Protein AF-A0A8T5A3H4-F1 (afdb_monomer)

Foldseek 3Di:
DDPPPPPPDPDQDPVNVLVVCVVVDDPVVSVVSVVVSVVVVVVVLVVLVVVLVVCVVVLVVLVVLLVVLVVVLVVLVVCVVVVVDDPVVNCVPNVVSVVVNVVSVVVNVVSVVSNVVSPPPPPDD

Radius of gyration: 25.49 Å; Cα contacts (8 Å, |Δi|>4): 39; chains: 1; bounding box: 48×28×73 Å

Solvent-accessible surface area (backbone atoms only — not comparable to full-atom values): 7336 Å² total; per-residue (Å²): 133,86,81,78,78,72,78,76,73,89,70,80,48,70,66,62,55,48,60,75,41,48,93,79,46,56,72,68,58,47,49,53,54,50,52,51,51,51,53,54,49,50,56,51,50,52,52,53,50,51,52,53,62,69,46,48,63,58,54,53,51,51,55,50,51,47,52,53,48,51,54,49,46,51,53,49,51,49,38,38,76,72,63,76,42,52,71,69,57,42,50,67,57,41,51,60,51,51,54,50,46,53,53,48,55,51,53,50,50,57,51,50,54,50,51,52,60,72,64,50,77,75,88,80,127

Sequence (125 aa):
MKIVRETPKKQKTMDEILEVQKGKLTEEIYSEFRQKYLGMLDEKFKTLRSVTIGLEPYLEQIQEEIKKINVEIERVTVAYNLGEISEEEYIKICSPLQSRLAALKSKLRELEEIFEFLRKPIGII

Structure (mmCIF, N/CA/C/O backbone):
data_AF-A0A8T5A3H4-F1
#
_entry.id   AF-A0A8T5A3H4-F1
#
loop_
_atom_site.group_PDB
_atom_site.id
_atom_site.type_symbol
_atom_site.label_atom_id
_atom_site.label_alt_id
_atom_site.label_comp_id
_atom_site.label_asym_id
_atom_site.label_entity_id
_atom_site.label_seq_id
_atom_site.pdbx_PDB_ins_code
_atom_site.Cartn_x
_atom_site.Cartn_y
_atom_site.Cartn_z
_atom_site.occupancy
_atom_site.B_iso_or_equiv
_atom_site.auth_seq_id
_atom_site.auth_comp_id
_atom_site.auth_asym_id
_atom_site.auth_atom_id
_atom_site.pdbx_PDB_model_num
ATOM 1 N N . MET A 1 1 ? 6.431 16.147 3.554 1.00 38.28 1 MET A N 1
ATOM 2 C CA . MET A 1 1 ? 7.523 16.468 2.609 1.00 38.28 1 MET A CA 1
ATOM 3 C C . MET A 1 1 ? 6.875 16.733 1.252 1.00 38.28 1 MET A C 1
ATOM 5 O O . MET A 1 1 ? 6.175 15.856 0.770 1.00 38.28 1 MET A O 1
ATOM 9 N N . LYS A 1 2 ? 6.961 17.949 0.692 1.00 33.53 2 LYS A N 1
ATOM 10 C CA . LYS A 1 2 ? 6.382 18.242 -0.633 1.00 33.53 2 LYS A CA 1
ATOM 11 C C . LYS A 1 2 ? 7.355 17.730 -1.691 1.00 33.53 2 LYS A C 1
ATOM 13 O O . LYS A 1 2 ? 8.444 18.278 -1.812 1.00 33.53 2 LYS A O 1
ATOM 18 N N . ILE A 1 3 ? 6.977 16.693 -2.433 1.00 45.22 3 ILE A N 1
ATOM 19 C CA . ILE A 1 3 ? 7.700 16.312 -3.648 1.00 45.22 3 ILE A CA 1
ATOM 20 C C . ILE A 1 3 ? 7.449 17.441 -4.649 1.00 45.22 3 ILE A C 1
ATOM 22 O O . ILE A 1 3 ? 6.345 17.583 -5.175 1.00 45.22 3 ILE A O 1
ATOM 26 N N . VAL A 1 4 ? 8.448 18.300 -4.846 1.00 42.69 4 VAL A N 1
ATOM 27 C CA . VAL A 1 4 ? 8.444 19.288 -5.925 1.00 42.69 4 VAL A CA 1
ATOM 28 C C . VAL A 1 4 ? 8.485 18.491 -7.224 1.00 42.69 4 VAL A C 1
ATOM 30 O O . VAL A 1 4 ? 9.512 17.926 -7.586 1.00 42.69 4 VAL A O 1
ATOM 33 N N . ARG A 1 5 ? 7.334 18.373 -7.890 1.00 53.81 5 ARG A N 1
ATOM 34 C CA . ARG A 1 5 ? 7.243 17.796 -9.230 1.00 53.81 5 ARG A CA 1
ATOM 35 C 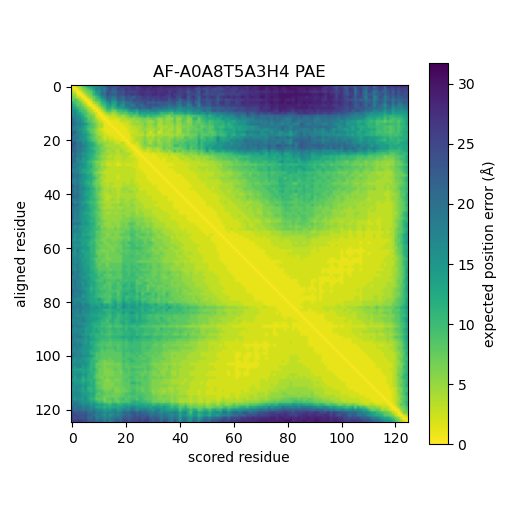C . ARG A 1 5 ? 7.759 18.852 -10.205 1.00 53.81 5 ARG A C 1
ATOM 37 O O . ARG A 1 5 ? 6.977 19.639 -10.728 1.00 53.81 5 ARG A O 1
ATOM 44 N N . GLU A 1 6 ? 9.072 18.914 -10.409 1.00 48.53 6 GLU A N 1
ATOM 45 C CA . GLU A 1 6 ? 9.596 19.557 -11.612 1.00 48.53 6 GLU A CA 1
ATOM 46 C C . GLU A 1 6 ? 9.028 18.794 -12.808 1.00 48.53 6 GLU A C 1
ATOM 48 O O . GLU A 1 6 ? 9.249 17.592 -12.950 1.00 48.53 6 GLU A O 1
ATOM 53 N N . THR A 1 7 ? 8.234 19.464 -13.643 1.00 42.84 7 THR A N 1
ATOM 54 C CA . THR A 1 7 ? 7.792 18.904 -14.922 1.00 42.84 7 THR A CA 1
ATOM 55 C C . THR A 1 7 ? 9.048 18.571 -15.727 1.00 42.84 7 THR A C 1
ATOM 57 O O . THR A 1 7 ? 9.778 19.504 -16.083 1.00 42.84 7 THR A O 1
ATOM 60 N N . PRO A 1 8 ? 9.352 17.290 -16.008 1.00 51.25 8 PRO A N 1
ATOM 61 C CA . PRO A 1 8 ? 10.544 16.963 -16.769 1.00 51.25 8 PRO A CA 1
ATOM 62 C C . PRO A 1 8 ? 10.400 17.598 -18.152 1.00 51.25 8 PRO A C 1
ATOM 64 O O . PRO A 1 8 ? 9.416 17.366 -18.859 1.00 51.25 8 PRO A O 1
ATOM 67 N N . LYS A 1 9 ? 11.367 18.443 -18.535 1.00 55.78 9 LYS A N 1
ATOM 68 C CA . LYS A 1 9 ? 11.497 18.903 -19.924 1.00 55.78 9 LYS A CA 1
ATOM 69 C C . LYS A 1 9 ? 11.485 17.655 -20.804 1.00 55.78 9 LYS A C 1
ATOM 71 O O . LYS A 1 9 ? 12.238 16.726 -20.522 1.00 55.78 9 LYS A O 1
ATOM 76 N N . LYS A 1 10 ? 10.626 17.615 -21.830 1.00 56.03 10 LYS A N 1
ATOM 77 C CA . LYS A 1 10 ? 10.495 16.452 -22.721 1.00 56.03 10 LYS A CA 1
ATOM 78 C C . LYS A 1 10 ? 11.848 16.194 -23.390 1.00 56.03 10 LYS A C 1
ATOM 80 O O . LYS A 1 10 ? 12.239 16.903 -24.315 1.00 56.03 10 LYS A O 1
ATOM 85 N N . GLN A 1 11 ? 12.595 15.243 -22.846 1.00 65.75 11 GLN A N 1
ATOM 86 C CA . GLN A 1 11 ? 13.916 14.876 -23.323 1.00 65.75 11 GLN A CA 1
ATOM 87 C C . GLN A 1 11 ? 13.728 13.855 -24.438 1.00 65.75 11 GLN A C 1
ATOM 89 O O . GLN A 1 11 ? 12.931 12.930 -24.280 1.00 65.75 11 GLN A O 1
ATOM 94 N N . LYS A 1 12 ? 14.404 14.060 -25.573 1.00 71.62 12 LYS A N 1
ATOM 95 C CA . LYS A 1 12 ? 14.263 13.152 -26.712 1.00 71.62 12 LYS A CA 1
ATOM 96 C C . LYS A 1 12 ? 14.707 11.746 -26.318 1.00 71.62 12 LYS A C 1
ATOM 98 O O . LYS A 1 12 ? 15.74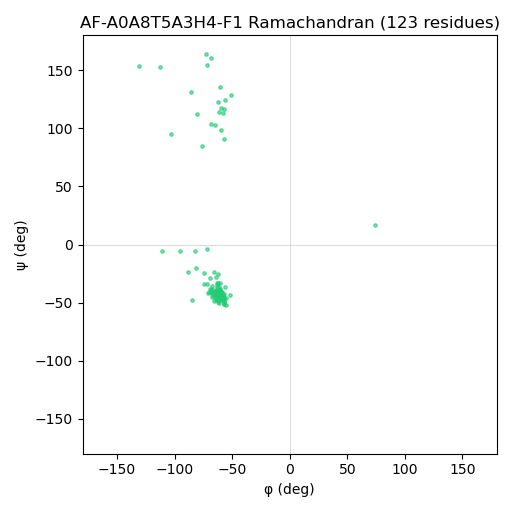6 11.600 -25.668 1.00 71.62 12 LYS A O 1
ATOM 103 N N . THR A 1 13 ? 13.936 10.734 -26.699 1.00 79.31 13 THR A N 1
ATOM 104 C CA . THR A 1 13 ? 14.316 9.334 -26.485 1.00 79.31 13 THR A CA 1
ATOM 105 C C . THR A 1 13 ? 15.505 8.969 -27.376 1.00 79.31 13 THR A C 1
ATOM 107 O O . THR A 1 13 ? 15.801 9.647 -28.363 1.00 79.31 13 THR A O 1
ATOM 110 N N . MET A 1 14 ? 16.216 7.894 -27.031 1.00 78.25 14 MET A N 1
ATOM 111 C CA . MET A 1 14 ? 17.317 7.409 -27.872 1.00 78.25 14 MET A CA 1
ATOM 112 C C . MET A 1 14 ? 16.817 6.962 -29.252 1.00 78.25 14 MET A C 1
ATOM 114 O O . MET A 1 14 ? 17.506 7.212 -30.237 1.00 78.25 14 MET A O 1
ATOM 118 N N . ASP A 1 15 ? 15.596 6.423 -29.341 1.00 75.12 15 ASP A N 1
ATOM 119 C CA . ASP A 1 15 ? 14.943 6.107 -30.617 1.00 75.12 15 ASP A CA 1
ATOM 120 C C . ASP A 1 15 ? 14.650 7.370 -31.444 1.00 75.12 15 ASP A C 1
ATOM 122 O O . ASP A 1 15 ? 14.971 7.418 -32.629 1.00 75.12 15 ASP A O 1
ATOM 126 N N . GLU A 1 16 ? 14.137 8.441 -30.825 1.00 80.31 16 GLU A N 1
ATOM 127 C CA . GLU A 1 1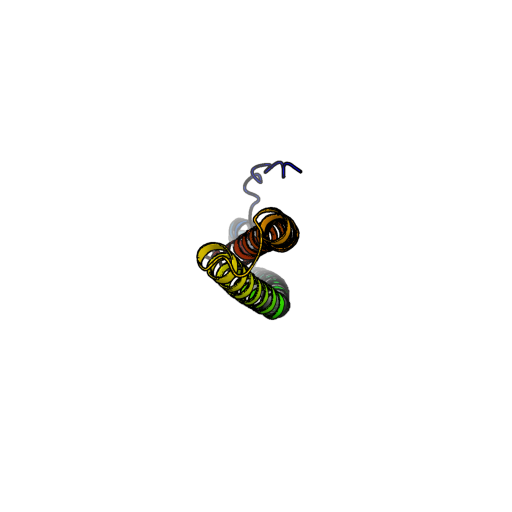6 ? 13.907 9.725 -31.508 1.00 80.31 16 GLU A CA 1
ATOM 128 C C . GLU A 1 16 ? 15.217 10.360 -32.005 1.00 80.31 16 GLU A C 1
ATOM 130 O O . GLU A 1 16 ? 15.246 11.007 -33.053 1.00 80.31 16 GLU A O 1
ATOM 135 N N . ILE A 1 17 ? 16.315 10.200 -31.259 1.00 83.25 17 ILE A N 1
ATOM 136 C CA . ILE A 1 17 ? 17.641 10.678 -31.670 1.00 83.25 17 ILE A CA 1
ATOM 137 C C . ILE A 1 17 ? 18.184 9.832 -32.830 1.00 83.25 17 ILE A C 1
ATOM 139 O O . ILE A 1 17 ? 18.744 10.397 -33.773 1.00 83.25 17 ILE A O 1
ATOM 143 N N . LEU A 1 18 ? 18.008 8.509 -32.780 1.00 84.00 18 LEU A N 1
ATOM 144 C CA . LEU A 1 18 ? 18.482 7.586 -33.810 1.00 84.00 18 LEU A CA 1
ATOM 145 C C . LEU A 1 18 ? 17.724 7.771 -35.134 1.00 84.00 18 LEU A C 1
ATOM 147 O O . LEU A 1 18 ? 18.351 7.815 -36.192 1.00 84.00 18 LEU A O 1
ATOM 151 N N . GLU A 1 19 ? 16.406 7.983 -35.087 1.00 84.12 19 GLU A N 1
ATOM 152 C CA . GLU A 1 19 ? 15.585 8.274 -36.273 1.00 84.12 19 GLU A CA 1
ATOM 153 C C . GLU A 1 19 ? 16.038 9.539 -37.011 1.00 84.12 19 GLU A C 1
ATOM 155 O O . GLU A 1 19 ? 16.151 9.550 -38.236 1.00 84.12 19 GLU A O 1
ATOM 160 N N . VAL A 1 20 ? 16.405 10.597 -36.280 1.00 87.00 20 VAL A N 1
ATOM 161 C CA . VAL A 1 20 ? 16.936 11.834 -36.883 1.00 87.00 20 VAL A CA 1
ATOM 162 C C . VAL A 1 20 ? 18.246 11.589 -37.647 1.00 87.00 20 VAL A C 1
ATOM 164 O O . VAL A 1 20 ? 18.578 12.340 -38.568 1.00 87.00 20 VAL A O 1
ATOM 167 N N . GLN A 1 21 ? 19.004 10.551 -37.286 1.00 83.00 21 GLN A N 1
ATOM 168 C CA . GLN A 1 21 ? 20.270 10.209 -37.934 1.00 83.00 21 GLN A CA 1
ATOM 169 C C . GLN A 1 21 ? 20.142 9.151 -39.031 1.00 83.00 21 GLN A C 1
ATOM 171 O O . GLN A 1 21 ? 21.117 8.927 -39.745 1.00 83.00 21 GLN A O 1
ATOM 176 N N . LYS A 1 22 ? 18.960 8.561 -39.239 1.00 81.88 22 LYS A N 1
ATOM 177 C CA . LYS A 1 22 ? 18.747 7.452 -40.180 1.00 81.88 22 LYS A CA 1
ATOM 178 C C . LYS A 1 22 ? 19.270 7.733 -41.592 1.00 81.88 22 LYS A C 1
ATOM 180 O O . LYS A 1 22 ? 19.980 6.915 -42.154 1.00 81.88 22 LYS A O 1
ATOM 185 N N . GLY A 1 23 ? 19.023 8.931 -42.130 1.00 81.62 23 GLY A N 1
ATOM 186 C CA . GLY A 1 23 ? 19.503 9.331 -43.464 1.00 81.62 23 GLY A CA 1
ATOM 187 C C . GLY A 1 23 ? 21.015 9.591 -43.577 1.00 81.62 23 GLY A C 1
ATOM 188 O O . GLY A 1 23 ? 21.497 9.898 -44.663 1.00 81.62 23 GLY A O 1
ATOM 189 N N . LYS A 1 24 ? 21.759 9.522 -42.467 1.00 88.19 24 LYS A N 1
ATOM 190 C CA . LYS A 1 24 ? 23.218 9.724 -42.396 1.00 88.19 24 LYS A CA 1
ATOM 191 C C . LYS A 1 24 ? 23.980 8.436 -42.080 1.00 88.19 24 LYS A C 1
ATOM 193 O O . LYS A 1 24 ? 25.207 8.460 -42.050 1.00 88.19 24 LYS A O 1
ATOM 198 N N . LEU A 1 25 ? 23.266 7.348 -41.805 1.00 88.38 25 LEU A N 1
ATOM 199 C CA . LEU A 1 25 ? 23.825 6.063 -41.410 1.00 88.38 25 LEU A CA 1
ATOM 200 C C . LEU A 1 25 ? 23.566 5.038 -42.512 1.00 88.38 25 LEU A C 1
ATOM 202 O O . LEU A 1 25 ? 22.593 5.137 -43.257 1.00 88.38 25 LEU A O 1
ATOM 206 N N . THR A 1 26 ? 24.435 4.038 -42.608 1.00 91.25 26 THR A N 1
ATOM 207 C CA . THR A 1 26 ? 24.099 2.825 -43.353 1.00 91.25 26 THR A CA 1
ATOM 208 C C . THR A 1 26 ? 23.058 2.028 -42.565 1.00 91.25 26 THR A C 1
ATOM 210 O O . THR A 1 26 ? 22.997 2.120 -41.336 1.00 91.25 26 THR A O 1
ATOM 213 N N . GLU A 1 27 ? 22.259 1.216 -43.258 1.00 88.88 27 GLU A N 1
ATOM 214 C CA . GLU A 1 27 ? 21.263 0.342 -42.616 1.00 88.88 27 GLU A CA 1
ATOM 215 C C . GLU A 1 27 ? 21.893 -0.588 -41.568 1.00 88.88 27 GLU A C 1
ATOM 217 O O . GLU A 1 27 ? 21.315 -0.814 -40.507 1.00 88.88 27 GLU A O 1
ATOM 222 N N . GLU A 1 28 ? 23.110 -1.073 -41.827 1.00 90.00 28 GLU A N 1
ATOM 223 C CA . GLU A 1 28 ? 23.854 -1.933 -40.903 1.00 90.00 28 GLU A CA 1
ATOM 224 C C . GLU A 1 28 ? 24.156 -1.220 -39.575 1.00 90.00 28 GLU A C 1
ATOM 226 O O . GLU A 1 28 ? 23.814 -1.730 -38.507 1.00 90.00 28 GLU A O 1
ATOM 231 N N . ILE A 1 29 ? 24.694 0.004 -39.636 1.00 90.62 29 ILE A N 1
ATOM 232 C CA . ILE A 1 29 ? 25.006 0.800 -38.441 1.00 90.62 29 ILE A CA 1
ATOM 233 C C . ILE A 1 29 ? 23.724 1.233 -37.726 1.00 90.62 29 ILE A C 1
ATOM 235 O O . ILE A 1 29 ? 23.635 1.154 -36.503 1.00 90.62 29 ILE A O 1
ATOM 239 N N . TYR A 1 30 ? 22.697 1.659 -38.464 1.00 88.38 30 TYR A N 1
ATOM 240 C CA . TYR A 1 30 ? 21.4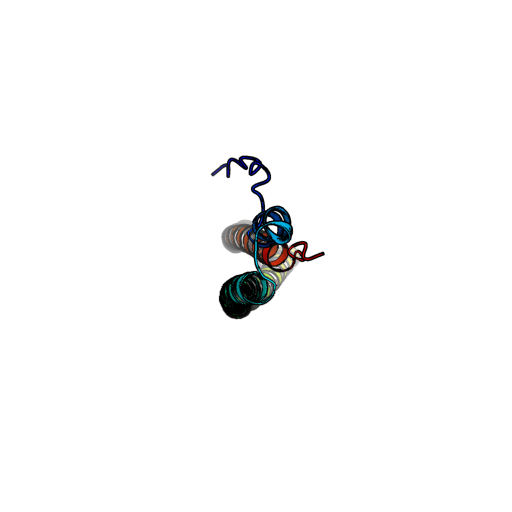11 2.009 -37.862 1.00 88.38 30 TYR A CA 1
ATOM 241 C C . TYR A 1 30 ? 20.802 0.812 -37.103 1.00 88.38 30 TYR A C 1
ATOM 243 O O . TYR A 1 30 ? 20.368 0.963 -35.958 1.00 88.38 30 TYR A O 1
ATOM 251 N N . SER A 1 31 ? 20.827 -0.387 -37.696 1.00 89.06 31 SER A N 1
ATOM 252 C CA . SER A 1 31 ? 20.323 -1.613 -37.071 1.00 89.06 31 SER A CA 1
ATOM 253 C C . SER A 1 31 ? 21.107 -1.995 -35.811 1.00 89.06 31 SER A C 1
ATOM 255 O O . SER A 1 31 ? 20.489 -2.341 -34.802 1.00 89.06 31 SER A O 1
ATOM 257 N N . GLU A 1 32 ? 22.440 -1.896 -35.830 1.00 91.69 32 GLU A N 1
ATOM 258 C CA . GLU A 1 32 ? 23.294 -2.169 -34.663 1.00 91.69 32 GLU A CA 1
ATOM 259 C C . GLU A 1 32 ? 22.903 -1.289 -33.464 1.00 91.69 32 GLU A C 1
ATOM 261 O O . GLU A 1 32 ? 22.628 -1.784 -32.366 1.00 91.69 32 GLU A O 1
ATOM 266 N N . PHE A 1 33 ? 22.813 0.027 -33.677 1.00 90.38 33 PHE A N 1
ATOM 267 C CA . PHE A 1 33 ? 22.458 0.967 -32.614 1.00 90.38 33 PHE A CA 1
ATOM 268 C C . PHE A 1 33 ? 21.015 0.783 -32.143 1.00 90.38 33 PHE A C 1
ATOM 270 O O . PHE A 1 33 ? 20.758 0.823 -30.938 1.00 90.38 33 PHE A O 1
ATOM 277 N N . ARG A 1 34 ? 20.079 0.507 -33.058 1.00 87.88 34 ARG A N 1
ATOM 278 C CA . ARG A 1 34 ? 18.688 0.204 -32.702 1.00 87.88 34 ARG A CA 1
ATOM 279 C C . ARG A 1 34 ? 18.602 -1.025 -31.800 1.00 87.88 34 ARG A C 1
ATOM 281 O O . ARG A 1 34 ? 17.946 -0.978 -30.762 1.00 87.88 34 ARG A O 1
ATOM 288 N N . GLN A 1 35 ? 19.290 -2.111 -32.151 1.00 90.38 35 GLN A N 1
ATOM 289 C CA . GLN A 1 35 ? 19.339 -3.320 -31.324 1.00 90.38 35 GLN A CA 1
ATOM 290 C C . GLN A 1 35 ? 19.958 -3.047 -29.952 1.00 90.38 35 GLN A C 1
ATOM 292 O O . GLN A 1 35 ? 19.421 -3.492 -28.937 1.00 90.38 35 GLN A O 1
ATOM 297 N N . LYS A 1 36 ? 21.042 -2.266 -29.901 1.00 90.56 36 LYS A N 1
ATOM 298 C CA . LYS A 1 36 ? 21.671 -1.856 -28.642 1.00 90.56 36 LYS A CA 1
ATOM 299 C C . LYS A 1 36 ? 20.694 -1.108 -27.732 1.00 90.56 36 LYS A C 1
ATOM 301 O O . LYS A 1 36 ? 20.607 -1.430 -26.547 1.00 90.56 36 LYS A O 1
ATOM 306 N N . TYR A 1 37 ? 19.951 -0.133 -28.258 1.00 87.81 37 TYR A N 1
ATOM 307 C CA . TYR A 1 37 ? 18.996 0.639 -27.457 1.00 87.81 37 TYR A CA 1
ATOM 308 C C . TYR A 1 37 ? 17.796 -0.192 -27.008 1.00 87.81 37 TYR A C 1
ATOM 310 O O . TYR A 1 37 ? 17.398 -0.083 -25.848 1.00 87.81 37 TYR A O 1
ATOM 318 N N . LEU A 1 38 ? 17.288 -1.083 -27.863 1.00 86.94 38 LEU A N 1
ATOM 319 C CA . LEU A 1 38 ? 16.254 -2.045 -27.475 1.00 86.94 38 LEU A CA 1
ATOM 320 C C . LEU A 1 38 ? 16.730 -2.968 -26.349 1.00 86.94 38 LEU A C 1
ATOM 322 O O . LEU A 1 38 ? 15.996 -3.177 -25.387 1.00 86.94 38 LEU A O 1
ATOM 326 N N . GLY A 1 39 ? 17.968 -3.465 -26.418 1.00 90.00 39 GLY A N 1
ATOM 327 C CA . GLY A 1 39 ? 18.557 -4.272 -25.348 1.00 90.00 39 GLY A CA 1
ATOM 328 C C . GLY A 1 39 ? 18.678 -3.501 -24.030 1.00 90.00 39 GLY A C 1
ATOM 329 O O . GLY A 1 39 ? 18.308 -4.007 -22.974 1.00 90.00 39 GLY A O 1
ATOM 330 N N . MET A 1 40 ? 19.126 -2.242 -24.078 1.00 90.00 40 MET A N 1
ATOM 331 C CA . MET A 1 40 ? 19.173 -1.384 -22.887 1.00 90.00 40 MET A CA 1
ATOM 332 C C . MET A 1 40 ? 17.780 -1.147 -22.293 1.00 90.00 40 MET A C 1
ATOM 334 O O . MET A 1 40 ? 17.630 -1.131 -21.071 1.00 90.00 40 MET A O 1
ATOM 338 N N . LEU A 1 41 ? 16.774 -0.950 -23.144 1.00 85.75 41 LEU A N 1
ATOM 339 C CA . LEU A 1 41 ? 15.395 -0.730 -22.730 1.00 85.75 41 LEU A CA 1
ATOM 340 C C . LEU A 1 41 ? 14.802 -1.985 -22.068 1.00 85.75 41 LEU A C 1
ATOM 342 O O . LEU A 1 41 ? 14.206 -1.877 -20.997 1.00 85.75 41 LEU A O 1
ATOM 346 N N . ASP A 1 42 ? 15.027 -3.165 -22.649 1.00 87.38 42 ASP A N 1
ATOM 347 C CA . ASP A 1 42 ? 14.603 -4.455 -22.091 1.00 87.38 42 ASP A CA 1
ATOM 348 C C . ASP A 1 42 ? 15.181 -4.691 -20.684 1.00 87.38 42 ASP A C 1
ATOM 350 O O . ASP A 1 42 ? 14.451 -5.014 -19.747 1.00 87.38 42 ASP A O 1
ATOM 354 N N . GLU A 1 43 ? 16.470 -4.413 -20.478 1.00 91.75 43 GLU A N 1
ATOM 355 C CA . GLU A 1 43 ? 17.105 -4.526 -19.156 1.00 91.75 43 GLU A CA 1
ATOM 356 C C . GLU A 1 43 ? 16.508 -3.558 -18.117 1.00 91.75 43 GLU A C 1
ATOM 358 O O . GLU A 1 43 ? 16.317 -3.906 -16.942 1.00 91.75 43 GLU A O 1
ATOM 363 N N . LYS A 1 44 ? 16.136 -2.340 -18.538 1.00 88.38 44 LYS A N 1
ATOM 364 C CA . LYS A 1 44 ? 15.420 -1.399 -17.663 1.00 88.38 44 LYS A CA 1
ATOM 365 C C . LYS A 1 44 ? 14.020 -1.904 -17.329 1.00 88.38 44 LYS A C 1
ATOM 367 O O . LYS A 1 44 ? 13.623 -1.824 -16.166 1.00 88.3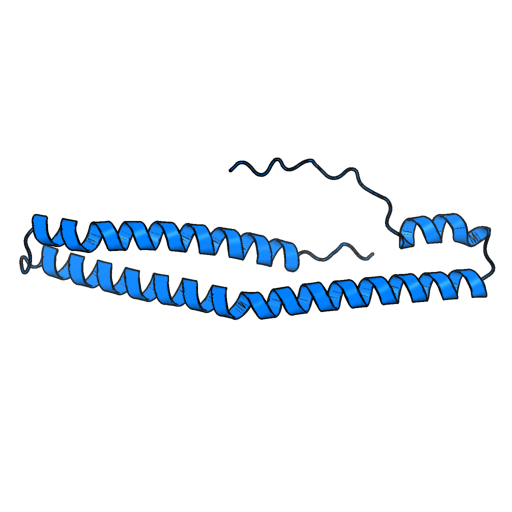8 44 LYS A O 1
ATOM 372 N N . PHE A 1 45 ? 13.304 -2.480 -18.291 1.00 85.69 45 PHE A N 1
ATOM 373 C CA . PHE A 1 45 ? 11.995 -3.084 -18.046 1.00 85.69 45 PHE A CA 1
ATOM 374 C C . PHE A 1 45 ? 12.063 -4.284 -17.106 1.00 85.69 45 PHE A C 1
ATOM 376 O O . PHE A 1 45 ? 11.235 -4.383 -16.200 1.00 85.69 45 PHE A O 1
ATOM 383 N N . LYS A 1 46 ? 13.065 -5.159 -17.246 1.00 89.12 46 LYS A N 1
ATOM 384 C CA . LYS A 1 46 ? 13.295 -6.267 -16.304 1.00 89.12 46 LYS A CA 1
ATOM 385 C C . LYS A 1 46 ? 13.494 -5.759 -14.882 1.00 89.12 46 LYS A C 1
ATOM 387 O O . LYS A 1 46 ? 12.887 -6.293 -13.957 1.00 89.12 46 LYS A O 1
ATOM 392 N N . THR A 1 47 ? 14.277 -4.692 -14.718 1.00 90.88 47 THR A N 1
ATOM 393 C CA . THR A 1 47 ? 14.475 -4.043 -13.413 1.00 90.88 47 THR A CA 1
ATOM 394 C C . THR A 1 47 ? 13.171 -3.464 -12.854 1.00 90.88 47 THR A C 1
ATOM 396 O O . THR A 1 47 ? 12.855 -3.660 -11.687 1.00 90.88 47 THR A O 1
ATOM 399 N N . LEU A 1 48 ? 12.371 -2.773 -13.670 1.00 87.38 48 LEU A N 1
ATOM 400 C CA . LEU A 1 48 ? 11.079 -2.238 -13.217 1.00 87.38 48 LEU A CA 1
ATOM 401 C C . LEU A 1 48 ? 10.105 -3.355 -12.823 1.00 87.38 48 LEU A C 1
ATOM 403 O O . LEU A 1 48 ? 9.402 -3.252 -11.816 1.00 87.38 48 LEU A O 1
ATOM 407 N N . ARG A 1 49 ? 10.089 -4.451 -13.587 1.00 86.50 49 ARG A N 1
ATOM 408 C CA . ARG A 1 49 ? 9.258 -5.620 -13.299 1.00 86.50 49 ARG A CA 1
ATOM 409 C C . ARG A 1 49 ? 9.677 -6.305 -12.002 1.00 86.50 49 ARG A C 1
ATOM 411 O O . ARG A 1 49 ? 8.807 -6.655 -11.213 1.00 86.50 49 ARG A O 1
ATOM 418 N N . SER A 1 50 ? 10.977 -6.474 -11.757 1.00 89.75 50 SER A N 1
ATOM 419 C CA . SER A 1 50 ? 11.457 -7.078 -10.511 1.00 89.75 50 SER A CA 1
ATOM 420 C C . SER A 1 50 ? 11.114 -6.220 -9.293 1.00 89.75 50 SER A C 1
ATOM 422 O O . SER A 1 50 ? 10.682 -6.764 -8.281 1.00 89.75 50 SER A O 1
ATOM 424 N N . VAL A 1 51 ? 11.205 -4.890 -9.408 1.00 89.50 51 VAL A N 1
ATOM 425 C CA . VAL A 1 51 ? 10.744 -3.962 -8.362 1.00 89.50 51 VAL A CA 1
ATOM 426 C C . VAL A 1 51 ? 9.240 -4.104 -8.126 1.00 89.50 51 VAL A C 1
ATOM 428 O O . VAL A 1 51 ? 8.818 -4.197 -6.980 1.00 89.50 51 VAL A O 1
ATOM 431 N N . THR A 1 52 ? 8.438 -4.176 -9.192 1.00 89.19 52 THR A N 1
ATOM 432 C CA . THR A 1 52 ? 6.978 -4.359 -9.094 1.00 89.19 52 THR A CA 1
ATOM 433 C C . THR A 1 52 ? 6.634 -5.630 -8.313 1.00 89.19 52 THR A C 1
ATOM 435 O O . THR A 1 52 ? 5.898 -5.564 -7.334 1.00 89.19 52 THR A O 1
ATOM 438 N N . ILE A 1 53 ? 7.231 -6.764 -8.693 1.00 89.50 53 ILE A N 1
ATOM 439 C CA . ILE A 1 53 ? 7.036 -8.061 -8.023 1.00 89.50 53 ILE A CA 1
ATOM 440 C C . ILE A 1 53 ? 7.516 -8.001 -6.567 1.00 89.50 53 ILE A C 1
ATOM 442 O O . ILE A 1 53 ? 6.862 -8.521 -5.670 1.00 89.50 53 ILE A O 1
ATOM 446 N N . GLY A 1 54 ? 8.647 -7.340 -6.306 1.00 91.62 54 GLY A N 1
ATOM 447 C CA . GLY A 1 54 ? 9.179 -7.185 -4.951 1.00 91.62 54 GLY A CA 1
ATOM 448 C C . GLY A 1 54 ? 8.291 -6.344 -4.029 1.00 91.62 54 GLY A C 1
ATOM 449 O O . GLY A 1 54 ? 8.362 -6.503 -2.813 1.00 91.62 54 GLY A O 1
ATOM 450 N N . LEU A 1 55 ? 7.451 -5.467 -4.586 1.00 91.81 55 LEU A N 1
ATOM 451 C CA . LEU A 1 55 ? 6.542 -4.605 -3.830 1.00 91.81 55 LEU A CA 1
ATOM 452 C C . LEU A 1 55 ? 5.179 -5.251 -3.534 1.00 91.81 55 LEU A C 1
ATOM 454 O O . LEU A 1 55 ? 4.530 -4.856 -2.564 1.00 91.81 55 LEU A O 1
ATOM 458 N N . GLU A 1 56 ? 4.746 -6.240 -4.322 1.00 91.62 56 GLU A N 1
ATOM 459 C CA . GLU A 1 56 ? 3.436 -6.900 -4.173 1.00 91.62 56 GLU A CA 1
ATOM 460 C C . GLU A 1 56 ? 3.194 -7.487 -2.769 1.00 91.62 56 GLU A C 1
ATOM 462 O O . GLU A 1 56 ? 2.150 -7.185 -2.187 1.00 91.62 56 GLU A O 1
ATOM 467 N N . PRO A 1 57 ? 4.144 -8.210 -2.140 1.00 95.31 57 PRO A N 1
ATOM 468 C CA . PRO A 1 57 ? 3.925 -8.760 -0.801 1.00 95.31 57 PRO A CA 1
ATOM 469 C C . PRO A 1 57 ? 3.655 -7.686 0.258 1.00 95.31 57 PRO A C 1
ATOM 471 O O . PRO A 1 57 ? 2.888 -7.904 1.194 1.00 95.31 57 PRO A O 1
ATOM 474 N N . TYR A 1 58 ? 4.267 -6.506 0.125 1.00 93.69 58 TYR A N 1
ATOM 475 C CA . TYR A 1 58 ? 4.053 -5.406 1.066 1.00 93.69 58 TYR A CA 1
ATOM 476 C C . TYR A 1 58 ? 2.663 -4.787 0.912 1.00 93.69 58 TYR A C 1
ATOM 478 O O . TYR A 1 58 ? 2.066 -4.375 1.907 1.00 93.69 58 TYR A O 1
ATOM 486 N N . LEU A 1 59 ? 2.129 -4.751 -0.314 1.00 93.81 59 LEU A N 1
ATOM 487 C CA . LEU A 1 59 ? 0.759 -4.315 -0.572 1.00 93.81 59 LEU A CA 1
ATOM 488 C C . LEU A 1 59 ? -0.237 -5.229 0.145 1.00 93.81 59 LEU A C 1
ATOM 490 O O . LEU A 1 59 ? -1.091 -4.744 0.889 1.00 93.81 59 LEU A O 1
ATOM 494 N N . GLU A 1 60 ? -0.077 -6.540 -0.032 1.00 94.88 60 GLU A N 1
ATOM 495 C CA . GLU A 1 60 ? -0.928 -7.550 0.600 1.00 94.88 60 GLU A CA 1
ATOM 496 C C . GLU A 1 60 ? -0.854 -7.470 2.130 1.00 94.88 60 GLU A C 1
ATOM 498 O O . GLU A 1 60 ? -1.888 -7.426 2.800 1.00 94.88 60 GLU A O 1
ATOM 503 N N . GLN A 1 61 ? 0.355 -7.353 2.691 1.00 96.75 61 GLN A N 1
ATOM 504 C CA . GLN A 1 61 ? 0.558 -7.224 4.137 1.00 96.75 61 GLN A CA 1
ATOM 505 C C . GLN A 1 61 ? -0.140 -5.990 4.719 1.00 96.75 61 GLN A C 1
ATOM 507 O O . GLN A 1 61 ? -0.830 -6.096 5.735 1.00 96.75 61 GLN A O 1
ATOM 512 N N . ILE A 1 62 ? -0.001 -4.822 4.079 1.00 97.50 62 ILE A N 1
ATOM 513 C CA . ILE A 1 62 ? -0.644 -3.586 4.547 1.00 97.50 62 ILE A CA 1
ATOM 514 C C . ILE A 1 62 ? -2.170 -3.724 4.497 1.00 97.50 62 ILE A C 1
ATOM 516 O O . ILE A 1 62 ? -2.854 -3.340 5.449 1.00 97.50 62 ILE A O 1
ATOM 520 N N . GLN A 1 63 ? -2.713 -4.282 3.413 1.00 97.81 63 GLN A N 1
ATOM 521 C CA . GLN A 1 63 ? -4.154 -4.497 3.269 1.00 97.81 63 GLN A CA 1
ATOM 522 C C . GLN A 1 63 ? -4.698 -5.465 4.328 1.00 97.81 63 GLN A C 1
ATOM 524 O O . GLN A 1 63 ? -5.746 -5.204 4.929 1.00 97.81 63 GLN A O 1
ATOM 529 N N . GLU A 1 64 ? -3.980 -6.554 4.603 1.00 98.19 64 GLU A N 1
ATOM 530 C CA . GLU A 1 64 ? -4.370 -7.522 5.625 1.00 98.19 64 GLU A CA 1
ATOM 531 C C . GLU A 1 64 ? -4.319 -6.913 7.034 1.00 98.19 64 GLU A C 1
ATOM 533 O O . GLU A 1 64 ? -5.239 -7.105 7.834 1.00 98.19 64 GLU A O 1
ATOM 538 N N . GLU A 1 65 ? -3.284 -6.131 7.340 1.00 98.19 65 GLU A N 1
ATOM 539 C CA . GLU A 1 65 ? -3.150 -5.451 8.628 1.00 98.19 65 GLU A CA 1
ATOM 540 C C . GLU A 1 65 ? -4.260 -4.411 8.844 1.00 98.19 65 GLU A C 1
ATOM 542 O O . GLU A 1 65 ? -4.870 -4.370 9.915 1.00 98.19 65 GLU A O 1
ATOM 547 N N . ILE A 1 66 ? -4.596 -3.633 7.809 1.00 98.50 66 ILE A N 1
ATOM 548 C CA . ILE A 1 66 ? -5.746 -2.716 7.818 1.00 98.50 66 ILE A CA 1
ATOM 549 C C . ILE A 1 66 ?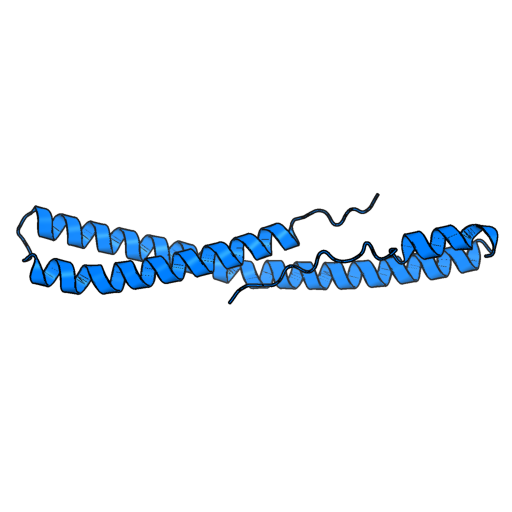 -7.038 -3.478 8.125 1.00 98.50 66 ILE A C 1
ATOM 551 O O . ILE A 1 66 ? -7.820 -3.044 8.974 1.00 98.50 66 ILE A O 1
ATOM 555 N N . LYS A 1 67 ? -7.264 -4.622 7.467 1.00 98.50 67 LYS A N 1
ATOM 556 C CA . LYS A 1 67 ? -8.454 -5.452 7.694 1.00 98.50 67 LYS A CA 1
ATOM 557 C C . LYS A 1 67 ? -8.527 -5.943 9.141 1.00 98.50 67 LYS A C 1
ATOM 559 O O . LYS A 1 67 ? -9.584 -5.830 9.756 1.00 98.50 67 LYS A O 1
ATOM 564 N N . LYS A 1 68 ? -7.417 -6.441 9.696 1.00 98.44 68 LYS A N 1
ATOM 565 C CA . LYS A 1 68 ? -7.335 -6.902 11.095 1.00 98.44 68 LYS A CA 1
ATOM 566 C C . LYS A 1 68 ? -7.652 -5.778 12.080 1.00 98.44 68 LYS A C 1
ATOM 568 O O . LYS A 1 68 ? -8.464 -5.976 12.978 1.00 98.44 68 LYS A O 1
ATOM 573 N N . ILE A 1 69 ? -7.069 -4.595 11.884 1.00 98.38 69 ILE A N 1
ATOM 574 C CA . ILE A 1 69 ? -7.317 -3.437 12.756 1.00 98.38 69 ILE A CA 1
ATOM 575 C C . ILE A 1 69 ? -8.775 -2.979 12.675 1.00 98.38 69 ILE A C 1
ATOM 577 O O . ILE A 1 69 ? -9.360 -2.673 13.707 1.00 98.38 69 ILE A O 1
ATOM 581 N N . ASN A 1 70 ? -9.381 -2.956 11.484 1.00 98.44 70 ASN A N 1
ATOM 582 C CA . ASN A 1 70 ? -10.793 -2.589 11.344 1.00 98.44 70 ASN A CA 1
ATOM 583 C C . ASN A 1 70 ? -11.710 -3.545 12.118 1.00 98.44 70 ASN A C 1
ATOM 585 O O . ASN A 1 70 ? -12.594 -3.078 12.827 1.00 98.44 70 ASN A O 1
ATOM 589 N N . VAL A 1 71 ? -11.467 -4.858 12.020 1.00 98.44 71 VAL A N 1
ATOM 590 C CA . VAL A 1 71 ? -12.224 -5.867 12.780 1.00 98.44 71 VAL A CA 1
ATOM 591 C C . VAL A 1 71 ? -12.062 -5.655 14.283 1.00 98.44 71 VAL A C 1
ATOM 593 O O . VAL A 1 71 ? -13.029 -5.796 15.022 1.00 98.44 71 VAL A O 1
ATOM 596 N N . GLU A 1 72 ? -10.858 -5.321 14.748 1.00 98.25 72 GLU A N 1
ATOM 597 C CA . GLU A 1 72 ? -10.616 -5.067 16.170 1.00 98.25 72 GLU A CA 1
ATOM 598 C C . GLU A 1 72 ? -11.335 -3.805 16.658 1.00 98.25 72 GLU A C 1
ATOM 600 O O . GLU A 1 72 ? -12.003 -3.839 17.687 1.00 98.25 72 GLU A O 1
ATOM 605 N N . ILE A 1 73 ? -11.266 -2.713 15.889 1.00 98.12 73 ILE A N 1
ATOM 606 C CA . ILE A 1 73 ? -12.007 -1.481 16.188 1.00 98.12 73 ILE A CA 1
ATOM 607 C C . ILE A 1 73 ? -13.505 -1.778 16.274 1.00 98.12 73 ILE A C 1
ATOM 609 O O . ILE A 1 73 ? -14.135 -1.389 17.248 1.00 98.12 73 ILE A O 1
ATOM 613 N N . GLU A 1 74 ? -14.062 -2.497 15.297 1.00 98.25 74 GLU A N 1
ATOM 614 C CA . GLU A 1 74 ? -15.478 -2.874 15.288 1.00 98.25 74 GLU A CA 1
ATOM 615 C C . GLU A 1 74 ? -15.857 -3.673 16.540 1.00 98.25 74 GLU A C 1
ATOM 617 O O . GLU A 1 74 ? -16.854 -3.366 17.192 1.00 98.25 74 GLU A O 1
ATOM 622 N N . ARG A 1 75 ? -15.024 -4.644 16.928 1.00 98.31 75 ARG A N 1
ATOM 623 C CA . ARG A 1 75 ? -15.232 -5.469 18.124 1.00 98.31 75 ARG A CA 1
ATOM 624 C C . ARG A 1 75 ? -15.300 -4.621 19.397 1.00 98.31 75 ARG A C 1
ATOM 626 O O . ARG A 1 75 ? -16.221 -4.780 20.195 1.00 98.31 75 ARG A O 1
ATOM 633 N N . VAL A 1 76 ? -14.356 -3.695 19.555 1.00 98.06 76 VAL A N 1
ATOM 634 C CA . VAL A 1 76 ? -14.272 -2.794 20.714 1.00 98.06 76 VAL A CA 1
ATOM 635 C C . VAL A 1 76 ? -15.432 -1.791 20.719 1.00 98.06 76 VAL A C 1
ATOM 637 O O . VAL A 1 76 ? -16.018 -1.532 21.768 1.00 98.06 76 VAL A O 1
ATOM 640 N N . THR A 1 77 ? -15.828 -1.275 19.552 1.00 97.81 77 THR A N 1
ATOM 641 C CA . THR A 1 77 ? -17.011 -0.413 19.410 1.00 97.81 77 THR A CA 1
ATOM 642 C C . THR A 1 77 ? -18.295 -1.141 19.801 1.00 97.81 77 THR A C 1
ATOM 644 O O . THR A 1 77 ? -19.134 -0.559 20.485 1.00 97.81 77 THR A O 1
ATOM 647 N N . VAL A 1 78 ? -18.460 -2.409 19.413 1.00 98.50 78 VAL A N 1
ATOM 648 C CA . VAL A 1 78 ? -19.622 -3.212 19.822 1.00 98.50 78 VAL A CA 1
ATOM 649 C C . VAL A 1 78 ? -19.635 -3.425 21.336 1.00 98.50 78 VAL A C 1
ATOM 651 O O . VAL A 1 78 ? -20.667 -3.173 21.951 1.00 98.50 78 VAL A O 1
ATOM 654 N N . ALA A 1 79 ? -18.506 -3.802 21.946 1.00 98.31 79 ALA A N 1
ATOM 655 C CA . ALA A 1 79 ? -18.407 -3.969 23.401 1.00 98.31 79 ALA A CA 1
ATOM 656 C C . ALA A 1 79 ? -18.796 -2.684 24.155 1.00 98.31 79 ALA A C 1
ATOM 658 O O . ALA A 1 79 ? -19.562 -2.728 25.117 1.00 98.31 79 ALA A O 1
ATOM 659 N N . TYR A 1 80 ? -18.341 -1.523 23.673 1.00 98.31 80 TYR A N 1
ATOM 660 C CA . TYR A 1 80 ? -18.726 -0.226 24.231 1.00 98.31 80 TYR A CA 1
ATOM 661 C C . TYR A 1 80 ? -20.231 0.043 24.098 1.00 98.31 80 TYR A C 1
ATOM 663 O O . TYR A 1 80 ? -20.888 0.391 25.075 1.00 98.31 80 TYR A O 1
ATOM 671 N N . ASN A 1 81 ? -20.803 -0.178 22.912 1.00 97.75 81 ASN A N 1
ATOM 672 C CA . ASN A 1 81 ? -22.231 0.041 22.665 1.00 97.75 81 ASN A CA 1
ATOM 673 C C . ASN A 1 81 ? -23.136 -0.886 23.494 1.00 97.75 81 ASN A C 1
ATOM 675 O O . ASN A 1 81 ? -24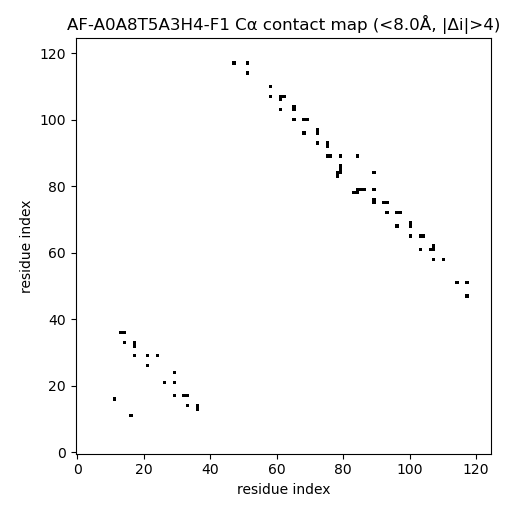.270 -0.521 23.798 1.00 97.75 81 ASN A O 1
ATOM 679 N N . LEU A 1 82 ? -22.647 -2.077 23.850 1.00 98.25 82 LEU A N 1
ATOM 680 C CA . LEU A 1 82 ? -23.327 -3.020 24.741 1.00 98.25 82 LEU A CA 1
ATOM 681 C C . LEU A 1 82 ? -23.127 -2.690 26.231 1.00 98.25 82 LEU A C 1
ATOM 683 O O . LEU A 1 82 ? -23.738 -3.334 27.081 1.00 98.25 82 LEU A O 1
ATOM 687 N N . GLY A 1 83 ? -22.302 -1.690 26.556 1.00 97.81 83 GLY A N 1
ATOM 688 C CA . GLY A 1 83 ? -21.974 -1.307 27.929 1.00 97.81 83 GLY A CA 1
ATOM 689 C C . GLY A 1 83 ? -21.023 -2.277 28.638 1.00 97.81 83 GLY A C 1
ATOM 690 O O . GLY A 1 83 ? -20.933 -2.240 29.862 1.00 97.81 83 GLY A O 1
ATOM 691 N N . GLU A 1 84 ? -20.328 -3.146 27.896 1.00 98.31 84 GLU A N 1
ATOM 692 C CA . GLU A 1 84 ? -19.354 -4.101 28.450 1.00 98.31 84 GLU A CA 1
ATOM 693 C C . GLU A 1 84 ? -18.045 -3.424 28.870 1.00 98.31 84 GLU A C 1
ATOM 695 O O . GLU A 1 84 ? -17.337 -3.935 29.736 1.00 98.31 84 GLU A O 1
ATOM 700 N N . ILE A 1 85 ? -17.728 -2.277 28.264 1.00 98.19 85 ILE A N 1
ATOM 701 C CA . ILE A 1 85 ? -16.564 -1.453 28.598 1.00 98.19 85 ILE A CA 1
ATOM 702 C C . ILE A 1 85 ? -16.970 0.007 28.779 1.00 98.19 85 ILE A C 1
ATOM 704 O O . ILE A 1 85 ? -17.942 0.482 28.186 1.00 98.19 85 ILE A O 1
ATOM 708 N N . SER A 1 86 ? -16.194 0.729 29.580 1.00 98.31 86 SER A N 1
ATOM 709 C CA . SER A 1 86 ? -16.366 2.168 29.773 1.00 98.31 86 SER A CA 1
ATOM 710 C C . SER A 1 86 ? -15.914 2.982 28.554 1.00 98.31 86 SER A C 1
ATOM 712 O O . SER A 1 86 ? -15.155 2.514 27.702 1.00 98.31 86 SER A O 1
ATOM 714 N N . GLU A 1 87 ? -16.333 4.247 28.495 1.00 97.69 87 GLU A N 1
ATOM 715 C CA . GLU A 1 87 ? -15.840 5.198 27.491 1.00 97.69 87 GLU A CA 1
ATOM 716 C C . GLU A 1 87 ? -14.319 5.401 27.599 1.00 97.69 87 GLU A C 1
ATOM 718 O O . GLU A 1 87 ? -13.624 5.473 26.586 1.00 97.69 87 GLU A O 1
ATOM 723 N N . GLU A 1 88 ? -13.776 5.432 28.820 1.00 97.88 88 GLU A N 1
ATOM 724 C CA . GLU A 1 88 ? -12.336 5.577 29.047 1.00 97.88 88 GLU A CA 1
ATOM 725 C C . GLU A 1 88 ? -11.550 4.388 28.468 1.00 97.88 88 GLU A C 1
ATOM 727 O O . GLU A 1 88 ? -10.555 4.579 27.762 1.00 97.88 88 GLU A O 1
ATOM 732 N N . GLU A 1 89 ? -12.018 3.158 28.700 1.00 97.44 89 GLU A N 1
ATOM 733 C CA . GLU A 1 89 ? -11.425 1.946 28.122 1.00 97.44 89 GLU A CA 1
ATOM 734 C C . GLU A 1 89 ? -11.558 1.918 26.601 1.00 97.44 89 GLU A C 1
ATOM 736 O O . GLU A 1 89 ? -10.580 1.627 25.905 1.00 97.44 89 GLU A O 1
ATOM 741 N N . TYR A 1 90 ? -12.730 2.287 26.078 1.00 98.06 90 TYR A N 1
ATOM 742 C CA . TYR A 1 90 ? -12.964 2.412 24.644 1.00 98.06 90 TYR A CA 1
ATOM 743 C C . TYR A 1 90 ? -11.952 3.365 23.998 1.00 98.06 90 TYR A C 1
ATOM 745 O O . TYR A 1 90 ? -11.251 2.986 23.057 1.00 98.06 90 TYR A O 1
ATOM 753 N N . ILE A 1 91 ? -11.800 4.581 24.535 1.00 97.75 91 ILE A N 1
ATOM 754 C CA . ILE A 1 91 ? -10.856 5.581 24.017 1.00 97.75 91 ILE A CA 1
ATOM 755 C C . ILE A 1 91 ? -9.421 5.059 24.099 1.00 97.75 91 ILE A C 1
ATOM 757 O O . ILE A 1 91 ? -8.664 5.190 23.130 1.00 97.75 91 ILE A O 1
ATOM 761 N N . LYS A 1 92 ? -9.041 4.446 25.225 1.00 98.00 92 LYS A N 1
ATOM 762 C CA . LYS A 1 92 ? -7.689 3.921 25.455 1.00 98.00 92 LYS A CA 1
ATOM 763 C C . LYS A 1 92 ? -7.306 2.832 24.450 1.00 98.00 92 LYS A C 1
ATOM 765 O O . LYS A 1 92 ? -6.149 2.783 24.032 1.00 98.00 92 LYS A O 1
ATOM 770 N N . ILE A 1 93 ? -8.256 1.990 24.045 1.00 97.00 93 ILE A N 1
ATOM 771 C CA . ILE A 1 93 ? -8.032 0.907 23.078 1.00 97.00 93 ILE A CA 1
ATOM 772 C C . ILE A 1 93 ? -8.145 1.419 21.634 1.00 97.00 93 ILE A C 1
ATOM 774 O O . ILE A 1 93 ? -7.266 1.159 20.811 1.00 97.00 93 ILE A O 1
ATOM 778 N N . CYS A 1 94 ? -9.191 2.179 21.301 1.00 96.38 94 CYS A N 1
ATOM 779 C CA . CYS A 1 94 ? -9.453 2.597 19.923 1.00 96.38 94 CYS A CA 1
ATOM 780 C C . CYS A 1 94 ? -8.507 3.692 19.421 1.00 96.38 94 CYS A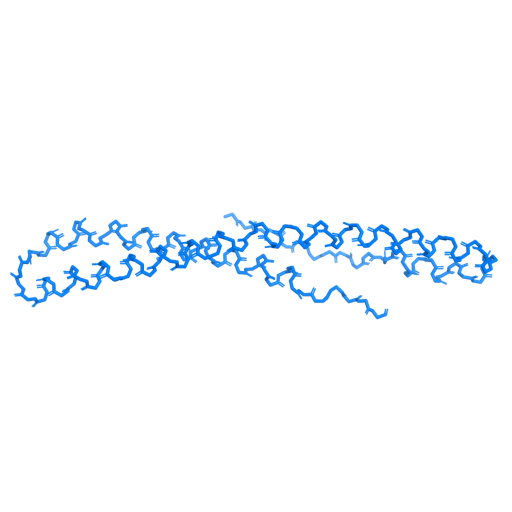 C 1
ATOM 782 O O . CYS A 1 94 ? -8.144 3.667 18.245 1.00 96.38 94 CYS A O 1
ATOM 784 N N . SER A 1 95 ? -8.056 4.621 20.269 1.00 96.44 95 SER A N 1
ATOM 785 C CA . SER A 1 95 ? -7.157 5.712 19.848 1.00 96.44 95 SER A CA 1
ATOM 786 C C . SER A 1 95 ? -5.849 5.228 19.190 1.00 96.44 95 SER A C 1
ATOM 788 O O . SER A 1 95 ? -5.522 5.694 18.088 1.00 96.44 95 SER A O 1
ATOM 790 N N . PRO A 1 96 ? -5.083 4.282 19.777 1.00 98.06 96 PRO A N 1
ATOM 791 C CA . PRO A 1 96 ? -3.878 3.762 19.131 1.00 98.06 96 PRO A CA 1
ATOM 792 C C . PRO A 1 96 ? -4.190 2.951 17.865 1.00 98.06 96 PRO A C 1
ATOM 794 O O . PRO A 1 96 ? -3.450 3.054 16.883 1.00 98.06 96 PRO A O 1
ATOM 797 N N . LEU A 1 97 ? -5.294 2.194 17.840 1.00 97.94 97 LEU A N 1
ATOM 798 C CA . LEU A 1 97 ? -5.717 1.434 16.658 1.00 97.94 97 LEU A CA 1
ATOM 799 C C . LEU A 1 97 ? -6.055 2.359 15.483 1.00 97.94 97 LEU A C 1
ATOM 801 O O . LEU A 1 97 ? -5.582 2.138 14.369 1.00 97.94 97 LEU A O 1
ATOM 805 N N . GLN A 1 98 ? -6.800 3.436 15.735 1.00 97.25 98 GLN A N 1
ATOM 806 C CA . GLN A 1 98 ? -7.126 4.449 14.730 1.00 97.25 98 GLN A CA 1
ATOM 807 C C . GLN A 1 98 ? -5.875 5.178 14.225 1.00 97.25 98 GLN A C 1
ATOM 809 O O . GLN A 1 98 ? -5.731 5.389 13.020 1.00 97.25 98 GLN A O 1
ATOM 814 N N . SER A 1 99 ? -4.934 5.499 15.118 1.00 97.88 99 SER A N 1
ATOM 815 C CA . SER A 1 99 ? -3.653 6.112 14.738 1.00 97.88 99 SER A CA 1
ATOM 816 C C . SER A 1 99 ? -2.839 5.195 13.819 1.00 97.88 99 SER A C 1
ATOM 818 O O . SER A 1 99 ? -2.339 5.626 12.777 1.00 97.88 99 SER A O 1
ATOM 820 N N . ARG A 1 100 ? -2.755 3.901 14.156 1.00 97.75 100 ARG A N 1
ATOM 821 C CA . ARG A 1 100 ? -2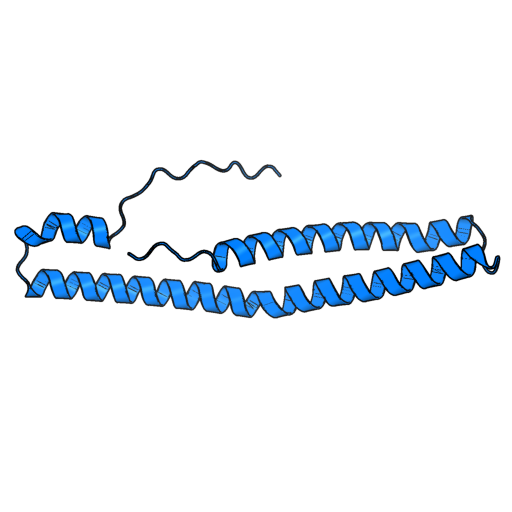.082 2.893 13.324 1.00 97.75 100 ARG A CA 1
ATOM 822 C C . ARG A 1 100 ? -2.783 2.715 11.978 1.00 97.75 100 ARG A C 1
ATOM 824 O O . ARG A 1 100 ? -2.116 2.682 10.946 1.00 97.75 100 ARG A O 1
ATOM 831 N N . LEU A 1 101 ? -4.115 2.669 11.972 1.00 98.00 101 LEU A N 1
ATOM 832 C CA . LEU A 1 101 ? -4.920 2.581 10.755 1.00 98.00 101 LEU A CA 1
ATOM 833 C C . LEU A 1 101 ? -4.658 3.763 9.812 1.00 98.00 101 LEU A C 1
ATOM 835 O O . LEU A 1 101 ? -4.500 3.566 8.608 1.00 98.00 101 LEU A O 1
ATOM 839 N N . ALA A 1 102 ? -4.587 4.984 10.347 1.00 97.88 102 ALA A N 1
ATOM 840 C CA . ALA A 1 102 ? -4.289 6.180 9.564 1.00 97.88 102 ALA A CA 1
ATOM 841 C C . ALA A 1 102 ? -2.894 6.103 8.921 1.00 97.88 102 ALA A C 1
ATOM 843 O O . ALA A 1 102 ? -2.747 6.375 7.727 1.00 97.88 102 ALA A O 1
ATOM 844 N N . ALA A 1 103 ? -1.887 5.661 9.680 1.00 98.00 103 ALA A N 1
ATOM 845 C CA . ALA A 1 103 ? -0.530 5.480 9.170 1.00 98.00 103 ALA A CA 1
ATOM 846 C C . ALA A 1 103 ? -0.464 4.424 8.052 1.00 98.00 103 ALA A C 1
ATOM 848 O O . ALA A 1 103 ? 0.145 4.668 7.009 1.00 98.00 103 ALA A O 1
ATOM 849 N N . LEU A 1 104 ? -1.125 3.275 8.228 1.00 98.12 104 LEU A N 1
ATOM 850 C CA . LEU A 1 104 ? -1.173 2.218 7.212 1.00 98.12 104 LEU A CA 1
ATOM 851 C C . LEU A 1 104 ? -1.889 2.673 5.939 1.00 98.12 104 LEU A C 1
ATOM 853 O O . LEU A 1 104 ? -1.392 2.426 4.846 1.00 98.12 104 LEU A O 1
ATOM 857 N N . LYS A 1 105 ? -3.009 3.397 6.060 1.00 97.62 105 LYS A N 1
ATOM 858 C CA . LYS A 1 105 ? -3.721 3.967 4.904 1.00 97.62 105 LYS A CA 1
ATOM 859 C C . LYS A 1 105 ? -2.875 4.987 4.135 1.00 97.62 105 LYS A C 1
ATOM 861 O O . LYS A 1 105 ? -3.012 5.086 2.919 1.00 97.62 105 LYS A O 1
ATOM 866 N N . SER A 1 106 ? -2.014 5.746 4.818 1.00 97.19 106 SER A N 1
ATOM 867 C CA . SER A 1 106 ? -1.060 6.644 4.152 1.00 97.19 106 SER A CA 1
ATOM 868 C C . SER A 1 106 ? -0.034 5.853 3.342 1.00 97.19 106 SER A C 1
ATOM 870 O O . SER A 1 106 ? 0.149 6.126 2.160 1.00 97.19 106 SER A O 1
ATOM 872 N N . LYS A 1 107 ? 0.574 4.826 3.948 1.00 96.25 107 LYS A N 1
ATOM 873 C CA . LYS A 1 107 ? 1.552 3.958 3.273 1.00 96.25 107 LYS A CA 1
ATOM 874 C C . LYS A 1 107 ? 0.951 3.202 2.090 1.00 96.25 107 LYS A C 1
ATOM 876 O O . LYS A 1 107 ? 1.591 3.095 1.052 1.00 96.25 107 LYS A O 1
ATOM 881 N N . LEU A 1 108 ? -0.279 2.706 2.239 1.00 96.50 108 LEU A N 1
ATOM 882 C CA . LEU A 1 108 ? -1.008 2.036 1.164 1.00 96.50 108 LEU A CA 1
ATOM 883 C C . LEU A 1 108 ? -1.139 2.951 -0.057 1.00 96.50 108 LEU A C 1
ATOM 885 O O . LEU A 1 108 ? -0.824 2.539 -1.164 1.00 96.50 108 LEU A O 1
ATOM 889 N N . ARG A 1 109 ? -1.521 4.211 0.166 1.00 95.75 109 ARG A N 1
ATOM 890 C CA . ARG A 1 109 ? -1.674 5.204 -0.900 1.00 95.75 109 ARG A CA 1
ATOM 891 C C . ARG A 1 109 ? -0.360 5.501 -1.616 1.00 95.75 109 ARG A C 1
ATOM 893 O O . ARG A 1 109 ? -0.330 5.548 -2.837 1.00 95.75 109 ARG A O 1
ATOM 900 N N . GLU A 1 110 ? 0.727 5.680 -0.866 1.00 94.19 110 GLU A N 1
ATOM 901 C CA . GLU A 1 110 ? 2.063 5.872 -1.449 1.00 94.19 110 GLU A CA 1
ATOM 902 C C . GLU A 1 110 ? 2.462 4.681 -2.331 1.00 94.19 110 GLU A C 1
ATOM 904 O O . GLU A 1 110 ? 3.002 4.858 -3.422 1.00 94.19 110 GLU A O 1
ATOM 909 N N . LEU A 1 111 ? 2.153 3.462 -1.886 1.00 92.94 111 LEU A N 1
ATOM 910 C CA . LEU A 1 111 ? 2.444 2.245 -2.633 1.00 92.94 111 LEU A CA 1
ATOM 911 C C . LEU A 1 111 ? 1.570 2.111 -3.890 1.00 92.94 111 LEU A C 1
ATOM 913 O O . LEU A 1 111 ? 2.074 1.749 -4.952 1.00 92.94 111 LEU A O 1
ATOM 917 N N . GLU A 1 112 ? 0.284 2.449 -3.800 1.00 90.75 112 GLU A N 1
ATOM 918 C CA . GLU A 1 112 ? -0.634 2.509 -4.943 1.00 90.75 112 GLU A CA 1
ATOM 919 C C . GLU A 1 112 ? -0.154 3.516 -5.999 1.00 90.75 112 GLU A C 1
ATOM 921 O O . GLU A 1 112 ? -0.140 3.186 -7.184 1.00 90.75 112 GLU A O 1
ATOM 926 N N . GLU A 1 113 ? 0.334 4.695 -5.591 1.00 91.25 113 GLU A N 1
ATOM 927 C CA . GLU A 1 113 ? 0.928 5.683 -6.505 1.00 91.25 113 GLU A CA 1
ATOM 928 C C . GLU A 1 113 ? 2.162 5.128 -7.239 1.00 91.25 113 GLU A C 1
ATOM 930 O O . GLU A 1 113 ? 2.338 5.370 -8.439 1.00 91.25 113 GLU A O 1
ATOM 935 N N . ILE A 1 114 ? 3.006 4.352 -6.548 1.00 89.81 114 ILE A N 1
ATOM 936 C CA . ILE A 1 114 ? 4.155 3.673 -7.164 1.00 89.81 114 ILE A CA 1
ATOM 937 C C . ILE A 1 114 ? 3.672 2.645 -8.190 1.00 89.81 114 ILE A C 1
ATOM 939 O O . ILE A 1 114 ? 4.161 2.635 -9.320 1.00 89.81 114 ILE A O 1
ATOM 943 N N . PHE A 1 115 ? 2.695 1.805 -7.844 1.00 87.69 115 PHE A N 1
ATOM 944 C CA . PHE A 1 115 ? 2.148 0.817 -8.776 1.00 87.69 115 PHE A CA 1
ATOM 945 C C . PHE A 1 115 ? 1.480 1.463 -9.991 1.00 87.69 115 PHE A C 1
ATOM 947 O O . PHE A 1 115 ? 1.669 0.981 -11.109 1.00 87.69 115 PHE A O 1
ATOM 954 N N . GLU A 1 116 ? 0.743 2.560 -9.816 1.00 88.00 116 GLU A N 1
ATOM 955 C CA . GLU A 1 116 ? 0.194 3.321 -10.940 1.00 88.00 116 GLU A CA 1
ATOM 956 C C . GLU A 1 116 ? 1.299 3.859 -11.848 1.00 88.00 116 GLU A C 1
ATOM 958 O O . GLU A 1 116 ? 1.192 3.766 -13.071 1.00 88.00 116 GLU A O 1
ATOM 963 N N . PHE A 1 117 ? 2.380 4.392 -11.272 1.00 85.19 117 PHE A N 1
ATOM 964 C CA . PHE A 1 117 ? 3.527 4.857 -12.045 1.00 85.19 117 PHE A CA 1
ATOM 965 C C . PHE A 1 117 ? 4.180 3.720 -12.840 1.00 85.19 117 PHE A C 1
ATOM 967 O O . PHE A 1 117 ? 4.451 3.889 -14.027 1.00 85.19 117 PHE A O 1
ATOM 974 N N . LEU A 1 118 ? 4.380 2.558 -12.214 1.00 82.19 118 LEU A N 1
ATOM 975 C CA . LEU A 1 118 ? 4.988 1.383 -12.845 1.00 82.19 118 LEU A CA 1
ATOM 976 C C . LEU A 1 118 ? 4.086 0.744 -13.915 1.00 82.19 118 LEU A C 1
ATOM 978 O O . LEU A 1 118 ? 4.595 0.164 -14.871 1.00 82.19 118 LEU A O 1
ATOM 982 N N . ARG A 1 119 ? 2.757 0.863 -13.782 1.00 78.56 119 ARG A N 1
ATOM 983 C CA . ARG A 1 119 ? 1.771 0.358 -14.756 1.00 78.56 119 ARG A CA 1
ATOM 984 C C . ARG A 1 119 ? 1.551 1.274 -15.950 1.00 78.56 119 ARG A C 1
ATOM 986 O O . ARG A 1 119 ? 1.013 0.804 -16.954 1.00 78.56 119 ARG A O 1
ATOM 993 N N . LYS A 1 120 ? 1.894 2.564 -15.858 1.00 75.12 120 LYS A N 1
ATOM 994 C CA . LYS A 1 120 ? 1.709 3.479 -16.988 1.00 75.12 120 LYS A CA 1
ATOM 995 C C . LYS A 1 120 ? 2.458 2.920 -18.196 1.00 75.12 120 LYS A C 1
ATOM 997 O O . LYS A 1 120 ? 3.663 2.686 -18.086 1.00 75.12 120 LYS A O 1
ATOM 1002 N N . PRO A 1 121 ? 1.777 2.720 -19.340 1.00 60.56 121 PRO A N 1
ATOM 1003 C CA . PRO A 1 121 ? 2.472 2.354 -20.555 1.00 60.56 121 PRO A CA 1
ATOM 1004 C C . PRO A 1 121 ? 3.497 3.450 -20.820 1.00 60.56 121 PRO A C 1
ATOM 1006 O O . PRO A 1 121 ? 3.151 4.622 -20.996 1.00 60.56 121 PRO A O 1
ATOM 1009 N N . ILE A 1 122 ? 4.773 3.077 -20.783 1.00 58.62 122 ILE A N 1
ATOM 1010 C CA . ILE A 1 122 ? 5.823 3.934 -21.313 1.00 58.62 122 ILE A CA 1
ATOM 1011 C C . ILE A 1 122 ? 5.457 4.049 -22.783 1.00 58.62 122 ILE A C 1
ATOM 1013 O O . ILE A 1 122 ? 5.375 3.024 -23.451 1.00 58.62 122 ILE A O 1
ATOM 1017 N N . GLY A 1 123 ? 5.087 5.250 -23.232 1.00 47.97 123 GLY A N 1
ATOM 1018 C CA . GLY A 1 123 ? 4.618 5.491 -24.591 1.00 47.97 123 GLY A CA 1
ATOM 1019 C C . GLY A 1 123 ? 5.678 5.048 -25.592 1.00 47.97 123 GLY A C 1
ATOM 1020 O O . GLY A 1 123 ? 6.566 5.821 -25.928 1.00 47.97 123 GLY A O 1
ATOM 1021 N N . ILE A 1 124 ? 5.593 3.790 -26.005 1.00 41.25 124 ILE A N 1
ATOM 1022 C CA . ILE A 1 124 ? 6.336 3.191 -27.098 1.00 41.25 124 ILE A CA 1
ATOM 1023 C C . ILE A 1 124 ? 5.310 3.130 -28.225 1.00 41.25 124 ILE A C 1
ATOM 1025 O O . ILE A 1 124 ? 4.453 2.246 -28.251 1.00 41.25 124 ILE A O 1
ATOM 1029 N N . ILE A 1 125 ? 5.344 4.158 -29.070 1.00 35.38 125 ILE A N 1
ATOM 1030 C CA . ILE A 1 125 ? 4.746 4.181 -30.406 1.00 35.38 125 ILE A CA 1
ATOM 1031 C C . ILE A 1 125 ? 5.920 4.261 -31.371 1.00 35.38 125 ILE A C 1
ATOM 1033 O O . ILE A 1 125 ? 6.798 5.116 -31.109 1.00 35.38 125 ILE A O 1
#

Mean predicted aligned error: 8.41 Å

Secondary structure (DSSP, 8-state):
----------PPPHHHHHHHHGGGS-HHHHHHHHHHHHHHHHHHHHHHHHHHHHHHHHHHHHHHHHHHHHHHHHHHHHHHHTTSS-HHHHHHHHHHHHHHHHHHHHHHHHHHHHHHHHHS-----

pLDDT: mean 86.55, std 16.04, range [33.53, 98.5]

Nearest PDB structures (foldseek):
  6r1j-assembly1_J-2  TM=8.342E-01  e=4.917E+00  Aeromonas hydrophila J-1
  6h2e-assembly1_P-2  TM=5.411E-01  e=3.454E+00  Aeromonas hydrophila subsp. hydrophila AL09-71
  6r1j-assembly1_D-2  TM=5.896E-01  e=6.221E+00  Aeromonas hydrophila J-1